Protein AF-A0A7S0BUP6-F1 (afdb_monomer_lite)

Sequence (137 aa):
GSIFFALQTIVDKPEHMFEILGGVFPKMAGFFISFLITKTLAGLPIVLINMKPFLKMLLIRMKMNEEDGYKKTKAAFDAEMFPFGRVYANLILVLVICFTYACISPLLLPFGYLYFWGALLVYKRQALYMYIPIYES

Organism: NCBI:txid420281

Structure (mmCIF, N/CA/C/O backbone):
data_AF-A0A7S0BUP6-F1
#
_entry.id   AF-A0A7S0BUP6-F1
#
loop_
_atom_site.group_PDB
_atom_site.id
_atom_site.type_symbol
_atom_site.label_atom_id
_atom_site.label_alt_id
_atom_site.label_comp_id
_atom_site.label_asym_id
_atom_site.label_entity_id
_atom_site.label_seq_id
_atom_site.pdbx_PDB_ins_code
_atom_site.Cartn_x
_atom_site.Cartn_y
_atom_site.Cartn_z
_atom_site.occupancy
_atom_site.B_iso_or_equiv
_atom_site.auth_seq_id
_atom_site.auth_comp_id
_atom_site.auth_asym_id
_atom_site.auth_atom_id
_atom_site.pdbx_PDB_model_num
ATOM 1 N N . GLY A 1 1 ? 1.209 -7.047 19.028 1.00 53.44 1 GLY A N 1
ATOM 2 C CA . GLY A 1 1 ? 1.130 -6.062 20.122 1.00 53.44 1 GLY A CA 1
ATOM 3 C C . GLY A 1 1 ? -0.225 -6.106 20.799 1.00 53.44 1 GLY A C 1
ATOM 4 O O . GLY A 1 1 ? -0.379 -6.840 21.758 1.00 53.44 1 GLY A O 1
ATOM 5 N N . SER A 1 2 ? -1.223 -5.389 20.279 1.00 61.34 2 SER A N 1
ATOM 6 C CA . SER A 1 2 ? -2.549 -5.253 20.910 1.00 61.34 2 SER A CA 1
ATOM 7 C C . SER A 1 2 ? -3.413 -6.520 20.907 1.00 61.34 2 SER A C 1
ATOM 9 O O . SER A 1 2 ? -4.103 -6.757 21.886 1.00 61.34 2 SER A O 1
ATOM 11 N N . ILE A 1 3 ? -3.361 -7.345 19.853 1.00 65.62 3 ILE A N 1
ATOM 12 C CA . ILE A 1 3 ? -4.171 -8.580 19.748 1.00 65.62 3 ILE A CA 1
ATOM 13 C C . ILE A 1 3 ? -3.756 -9.613 20.795 1.00 65.62 3 ILE A C 1
ATOM 15 O O . ILE A 1 3 ? -4.608 -10.250 21.394 1.00 65.62 3 ILE A O 1
ATOM 19 N N . PHE A 1 4 ? -2.450 -9.753 21.037 1.00 68.25 4 PHE A N 1
ATOM 20 C CA . PHE A 1 4 ? -1.928 -10.717 22.006 1.00 68.25 4 PHE A CA 1
ATOM 21 C C . PHE A 1 4 ? -2.307 -10.323 23.441 1.00 68.25 4 PHE A C 1
ATOM 23 O O . PHE A 1 4 ? -2.778 -11.155 24.205 1.00 68.25 4 PHE A O 1
ATOM 30 N N . PHE A 1 5 ? -2.216 -9.027 23.760 1.00 66.12 5 PHE A N 1
ATOM 31 C CA . PHE A 1 5 ? -2.710 -8.483 25.027 1.00 66.12 5 PHE A CA 1
ATOM 32 C C . PHE A 1 5 ? -4.233 -8.616 25.169 1.00 66.12 5 PHE A C 1
ATOM 34 O O . PHE A 1 5 ? -4.712 -8.990 26.235 1.00 66.12 5 PHE A O 1
ATOM 41 N N . ALA A 1 6 ? -5.000 -8.360 24.105 1.00 64.62 6 ALA A N 1
ATOM 42 C CA . ALA A 1 6 ? -6.451 -8.537 24.118 1.00 64.62 6 ALA A CA 1
ATOM 43 C C . ALA A 1 6 ? -6.841 -10.008 24.333 1.00 64.62 6 ALA A C 1
ATOM 45 O O . ALA A 1 6 ? -7.702 -10.280 25.158 1.00 64.62 6 ALA A O 1
ATOM 46 N N . LEU A 1 7 ? -6.169 -10.954 23.667 1.00 65.94 7 LEU A N 1
ATOM 47 C CA . LEU A 1 7 ? -6.387 -12.394 23.852 1.00 65.94 7 LEU A CA 1
ATOM 48 C C . LEU A 1 7 ? -6.110 -12.839 25.288 1.00 65.94 7 LEU A C 1
ATOM 50 O O . LEU A 1 7 ? -6.921 -13.558 25.858 1.00 65.94 7 LEU A O 1
ATOM 54 N N . GLN A 1 8 ? -5.012 -12.376 25.885 1.00 66.69 8 GLN A N 1
ATOM 55 C CA . GLN A 1 8 ? -4.676 -12.708 27.270 1.00 66.69 8 GLN A CA 1
ATOM 56 C C . GLN A 1 8 ? -5.718 -12.140 28.252 1.00 66.69 8 GLN A C 1
ATOM 58 O O . GLN A 1 8 ? -6.184 -12.844 29.137 1.00 66.69 8 GLN A O 1
ATOM 63 N N . THR A 1 9 ? -6.189 -10.911 28.014 1.00 61.41 9 THR A N 1
ATOM 64 C CA . THR A 1 9 ? -7.216 -10.261 28.852 1.00 61.41 9 THR A CA 1
ATOM 65 C C . THR A 1 9 ? -8.602 -10.913 28.710 1.00 61.41 9 THR A C 1
ATOM 67 O O . THR A 1 9 ? -9.357 -10.967 29.677 1.00 61.41 9 THR A O 1
ATOM 70 N N . ILE A 1 10 ? -8.945 -11.418 27.518 1.00 65.62 10 ILE A N 1
ATOM 71 C CA . ILE A 1 10 ? -10.217 -12.112 27.241 1.00 65.62 10 ILE A CA 1
ATOM 72 C C . ILE A 1 10 ? -10.240 -13.507 27.877 1.00 65.62 10 ILE A C 1
ATOM 74 O O . ILE A 1 10 ? -11.280 -13.924 28.382 1.00 65.62 10 ILE A O 1
ATOM 78 N N . VAL A 1 11 ? -9.104 -14.215 27.877 1.00 70.56 11 VAL A N 1
ATOM 79 C CA . VAL A 1 11 ? -8.964 -15.516 28.554 1.00 70.56 11 VAL A CA 1
ATOM 80 C C . VAL A 1 11 ? -9.109 -15.363 30.069 1.00 70.56 11 VAL A C 1
ATOM 82 O O . VAL A 1 11 ? -9.751 -16.199 30.698 1.00 70.56 11 VAL A O 1
ATOM 85 N N . ASP A 1 12 ? -8.584 -14.275 30.638 1.00 69.12 12 ASP A N 1
ATOM 86 C CA . ASP A 1 12 ? -8.657 -14.017 32.079 1.00 69.12 12 ASP A CA 1
ATOM 87 C C . ASP A 1 12 ? -10.027 -13.471 32.543 1.00 69.12 12 ASP A C 1
ATOM 89 O O . ASP A 1 12 ? -10.392 -13.661 33.704 1.00 69.12 12 ASP A O 1
ATOM 93 N N . LYS A 1 13 ? -10.806 -12.797 31.676 1.00 63.94 13 LYS A N 1
ATOM 94 C CA . LYS A 1 13 ? -12.148 -12.259 31.998 1.00 63.94 13 LYS A CA 1
ATOM 95 C C . LYS A 1 13 ? -13.120 -12.326 30.800 1.00 63.94 13 LYS A C 1
ATOM 97 O O . LYS A 1 13 ? -13.175 -11.380 30.009 1.00 63.94 13 LYS A O 1
ATOM 102 N N . PRO A 1 14 ? -13.957 -13.377 30.688 1.00 66.31 14 PRO A N 1
ATOM 103 C CA . PRO A 1 14 ? -14.864 -13.563 29.548 1.00 66.31 14 PRO A CA 1
ATOM 104 C C . PRO A 1 14 ? -16.090 -12.628 29.551 1.00 66.31 14 PRO A C 1
ATOM 106 O O . PRO A 1 14 ? -16.716 -12.431 28.512 1.00 66.31 14 PRO A O 1
ATOM 109 N N . GLU A 1 15 ? -16.428 -12.019 30.691 1.00 64.31 15 GLU A N 1
ATOM 110 C CA . GLU A 1 15 ? -17.658 -11.226 30.875 1.00 64.31 15 GLU A CA 1
ATOM 111 C C . GLU A 1 15 ? -17.654 -9.898 30.092 1.00 64.31 15 GLU A C 1
ATOM 113 O O . GLU A 1 15 ? -18.701 -9.428 29.655 1.00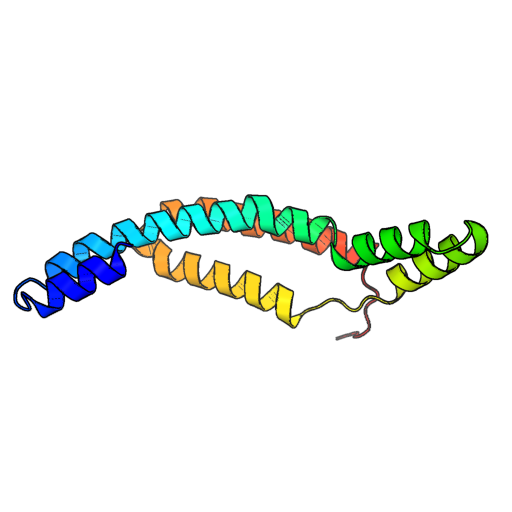 64.31 15 GLU A O 1
ATOM 118 N N . HIS A 1 16 ? -16.469 -9.336 29.823 1.00 66.19 16 HIS A N 1
ATOM 119 C CA . HIS A 1 16 ? -16.291 -8.072 29.091 1.00 66.19 16 HIS A CA 1
ATOM 120 C C . HIS A 1 16 ? -15.769 -8.267 27.659 1.00 66.19 16 HIS A C 1
ATOM 122 O O . HIS A 1 16 ? -15.254 -7.332 27.039 1.00 66.19 16 HIS A O 1
ATOM 128 N N . MET A 1 17 ? -15.890 -9.475 27.098 1.00 65.00 17 MET A N 1
ATOM 129 C CA . MET A 1 17 ? -15.319 -9.804 25.786 1.00 65.00 17 MET A CA 1
ATOM 130 C C . MET A 1 17 ? -15.819 -8.868 24.672 1.00 65.00 17 MET A C 1
ATOM 132 O O . MET A 1 17 ? -15.025 -8.426 23.842 1.00 65.00 17 MET A O 1
ATOM 136 N N . PHE A 1 18 ? -17.107 -8.509 24.680 1.00 68.50 18 PHE A N 1
ATOM 137 C CA . PHE A 1 18 ? -17.695 -7.610 23.681 1.00 68.50 18 PHE A CA 1
ATOM 138 C C . PHE A 1 18 ? -17.216 -6.153 23.814 1.00 68.50 18 PHE A C 1
ATOM 140 O O . PHE A 1 18 ? -16.964 -5.513 22.794 1.00 68.50 18 PHE A O 1
ATOM 147 N N . GLU A 1 19 ? -17.014 -5.642 25.034 1.00 70.25 19 GLU A N 1
ATOM 148 C CA . GLU A 1 19 ? -16.459 -4.295 25.263 1.00 70.25 19 GLU A CA 1
ATOM 149 C C . GLU A 1 19 ? -14.985 -4.213 24.852 1.00 70.25 19 GLU A C 1
ATOM 151 O O . GLU A 1 19 ? -14.566 -3.259 24.190 1.00 70.25 19 GLU A O 1
ATOM 156 N N . ILE A 1 20 ? -14.201 -5.243 25.181 1.00 70.94 20 ILE A N 1
ATOM 157 C CA . ILE A 1 20 ? -12.783 -5.314 24.815 1.00 70.94 20 ILE A CA 1
ATOM 158 C C . ILE A 1 20 ? -12.636 -5.424 23.292 1.00 70.94 20 ILE A C 1
ATOM 160 O O . ILE A 1 20 ? -11.840 -4.689 22.707 1.00 70.94 20 ILE A O 1
ATOM 164 N N . LEU A 1 21 ? -13.426 -6.273 22.619 1.00 65.38 21 LEU A N 1
ATOM 165 C CA . LEU A 1 21 ? -13.443 -6.337 21.152 1.00 65.38 21 LEU A CA 1
ATOM 166 C C . LEU A 1 21 ? -13.843 -4.989 20.541 1.00 65.38 21 LEU A C 1
ATOM 168 O O . LEU A 1 21 ? -13.147 -4.501 19.646 1.00 65.38 21 LEU A O 1
ATOM 172 N N . GLY A 1 22 ? -14.898 -4.358 21.067 1.00 67.75 22 GLY A N 1
ATOM 173 C CA . GLY A 1 22 ? -15.364 -3.032 20.658 1.00 67.75 22 GLY A CA 1
ATOM 174 C C . GLY A 1 22 ? -14.270 -1.962 20.709 1.00 67.75 22 GLY A C 1
ATOM 175 O O . GLY A 1 22 ? -14.140 -1.178 19.772 1.00 67.75 22 GLY A O 1
ATOM 176 N N . GLY A 1 23 ? -13.419 -1.973 21.739 1.00 71.75 23 GLY A N 1
ATOM 177 C CA . GLY A 1 23 ? -12.282 -1.050 21.866 1.00 71.75 23 GLY A CA 1
ATOM 178 C C . GLY A 1 23 ? -11.089 -1.364 20.950 1.00 71.75 23 GLY A C 1
ATOM 179 O O . GLY A 1 23 ? -10.297 -0.475 20.624 1.00 71.75 23 GLY A O 1
ATOM 180 N N . VAL A 1 24 ? -10.944 -2.611 20.494 1.00 71.62 24 VAL A N 1
A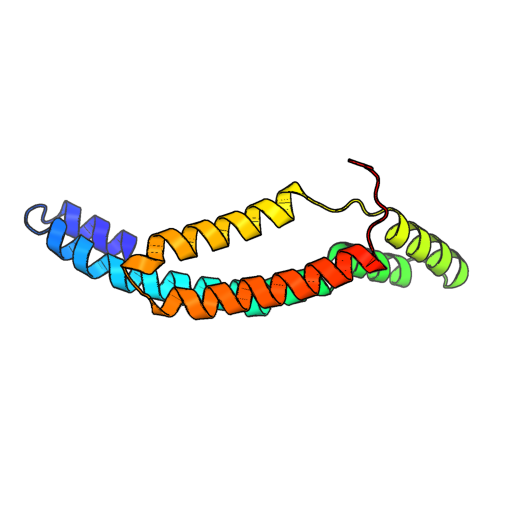TOM 181 C CA . VAL A 1 24 ? -9.832 -3.038 19.626 1.00 71.62 24 VAL A CA 1
ATOM 182 C C . VAL A 1 24 ? -10.110 -2.735 18.149 1.00 71.62 24 VAL A C 1
ATOM 184 O O . VAL A 1 24 ? -9.170 -2.400 17.422 1.00 71.62 24 VAL A O 1
ATOM 187 N N . PHE A 1 25 ? -11.368 -2.774 17.698 1.00 70.56 25 PHE A N 1
ATOM 188 C CA . PHE A 1 25 ? -11.734 -2.488 16.300 1.00 70.56 25 PHE A CA 1
ATOM 189 C C . PHE A 1 25 ? -11.272 -1.105 15.790 1.00 70.56 25 PHE A C 1
ATOM 191 O O . PHE A 1 25 ? -10.642 -1.058 14.727 1.00 70.56 25 PHE A O 1
ATOM 198 N N . PRO A 1 26 ? -11.468 0.012 16.522 1.00 70.88 26 PRO A N 1
ATOM 199 C CA . PRO A 1 26 ? -10.962 1.326 16.114 1.00 70.88 26 PRO A CA 1
ATOM 200 C C . PRO A 1 26 ? -9.432 1.364 16.034 1.00 70.88 26 PRO A C 1
ATOM 202 O O . PRO A 1 26 ? -8.854 1.970 15.131 1.00 70.88 26 PRO A O 1
ATOM 205 N N . LYS A 1 27 ? -8.755 0.663 16.954 1.00 73.62 27 LYS A N 1
ATOM 206 C CA . LYS A 1 27 ? -7.289 0.581 16.997 1.00 73.62 27 LYS A CA 1
ATOM 207 C C . LYS A 1 27 ? -6.730 -0.185 15.792 1.00 73.62 27 LYS A C 1
ATOM 209 O O . LYS A 1 27 ? -5.666 0.167 15.286 1.00 73.62 27 LYS A O 1
ATOM 214 N N . MET A 1 28 ? -7.460 -1.189 15.299 1.00 73.56 28 MET A N 1
ATOM 215 C CA . MET A 1 28 ? -7.133 -1.893 14.053 1.00 73.56 28 MET A CA 1
ATOM 216 C C . MET A 1 28 ? -7.341 -1.017 12.821 1.00 73.56 28 MET A C 1
ATOM 218 O O . MET A 1 28 ? -6.495 -1.030 11.931 1.00 73.56 28 MET A O 1
ATOM 222 N N . ALA A 1 29 ? -8.409 -0.217 12.776 1.00 75.38 29 ALA A N 1
ATOM 223 C CA . ALA A 1 29 ? -8.651 0.700 11.661 1.00 75.38 29 ALA A CA 1
ATOM 224 C C . ALA A 1 29 ? -7.477 1.677 11.461 1.00 75.38 29 ALA A C 1
ATOM 226 O O . ALA A 1 29 ? -7.007 1.849 10.338 1.00 75.38 29 ALA A O 1
ATOM 227 N N . GLY A 1 30 ? -6.926 2.232 12.549 1.00 80.44 30 GLY A N 1
ATOM 228 C CA . GLY A 1 30 ? -5.721 3.071 12.496 1.00 80.44 30 GLY A CA 1
ATOM 229 C C . GLY A 1 30 ? -4.505 2.357 11.892 1.00 80.44 30 GLY A C 1
ATOM 230 O O . GLY A 1 30 ? -3.815 2.917 11.041 1.00 80.44 30 GLY A O 1
ATOM 231 N N . PHE A 1 31 ? -4.279 1.091 12.259 1.00 82.19 31 PHE A N 1
ATOM 232 C CA . PHE A 1 31 ? -3.221 0.271 11.661 1.00 82.19 31 PHE A CA 1
ATOM 233 C C . PHE A 1 31 ? -3.439 0.050 10.158 1.00 82.19 31 PHE A C 1
ATOM 235 O O . PHE A 1 31 ? -2.496 0.192 9.379 1.00 82.19 31 PHE A O 1
ATOM 242 N N . PHE A 1 32 ? -4.670 -0.251 9.734 1.00 80.56 32 PHE A N 1
ATOM 243 C CA . PHE A 1 32 ? -4.993 -0.421 8.315 1.00 80.56 32 PHE A CA 1
ATOM 244 C C . PHE A 1 32 ? -4.794 0.865 7.513 1.00 80.56 32 PHE A C 1
ATOM 246 O O . PHE A 1 32 ? -4.312 0.788 6.385 1.00 80.56 32 PHE A O 1
ATOM 253 N N . ILE A 1 33 ? -5.081 2.035 8.090 1.00 80.94 33 ILE A N 1
ATOM 254 C CA . ILE A 1 33 ? -4.799 3.332 7.458 1.00 80.94 33 ILE A CA 1
ATOM 255 C C . ILE A 1 33 ? -3.293 3.503 7.246 1.00 80.94 33 ILE A C 1
ATOM 257 O O . ILE A 1 33 ? -2.866 3.778 6.126 1.00 80.94 33 ILE A O 1
ATOM 261 N N . SER A 1 34 ? -2.469 3.293 8.278 1.00 83.75 34 SER A N 1
ATOM 262 C CA . SER A 1 34 ? -1.008 3.384 8.139 1.00 83.75 34 SER A CA 1
ATOM 263 C C . SER A 1 34 ? -0.468 2.372 7.130 1.00 83.75 34 SER A C 1
ATOM 265 O O . SER A 1 34 ? 0.343 2.731 6.281 1.00 83.75 34 SER A O 1
ATOM 267 N N . PHE A 1 35 ? -0.962 1.133 7.160 1.00 84.06 35 PHE A N 1
ATOM 268 C CA . PHE A 1 35 ? -0.606 0.105 6.184 1.00 84.06 35 PHE A CA 1
ATOM 269 C C . PHE A 1 35 ? -0.976 0.515 4.755 1.00 84.06 35 PHE A C 1
ATOM 271 O O . PHE A 1 35 ? -0.170 0.344 3.839 1.00 84.06 35 PHE A O 1
ATOM 278 N N . LEU A 1 36 ? -2.167 1.086 4.558 1.00 83.06 36 LEU A N 1
ATOM 279 C CA . LEU A 1 36 ? -2.632 1.564 3.261 1.00 83.06 36 LEU A CA 1
ATOM 280 C C . LEU A 1 36 ? -1.778 2.735 2.773 1.00 83.06 36 LEU A C 1
ATOM 282 O O . LEU A 1 36 ? -1.329 2.710 1.634 1.00 83.06 36 LEU A O 1
ATOM 286 N N . ILE A 1 37 ? -1.451 3.699 3.636 1.00 81.44 37 ILE A N 1
ATOM 287 C CA . ILE A 1 37 ? -0.530 4.799 3.313 1.00 81.44 37 ILE A CA 1
ATOM 288 C C . ILE A 1 37 ? 0.844 4.253 2.919 1.00 81.44 37 ILE A C 1
ATOM 290 O O . ILE A 1 37 ? 1.384 4.664 1.898 1.00 81.44 37 ILE A O 1
ATOM 294 N N . THR A 1 38 ? 1.402 3.293 3.659 1.00 85.00 38 THR A N 1
ATOM 295 C CA . THR A 1 38 ? 2.683 2.663 3.303 1.00 85.00 38 THR A CA 1
ATOM 296 C C . THR A 1 38 ? 2.595 1.918 1.971 1.00 85.00 38 THR A C 1
ATO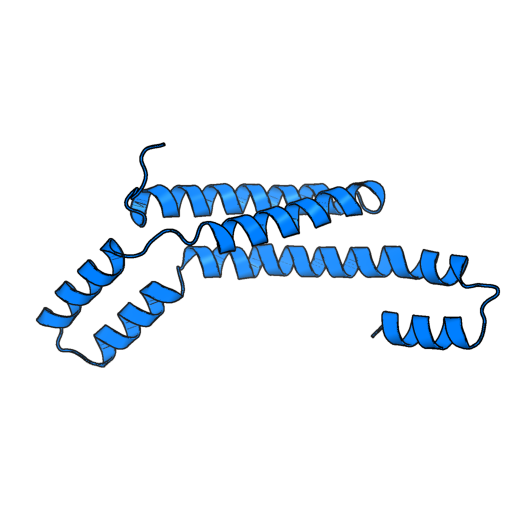M 298 O O . THR A 1 38 ? 3.500 2.021 1.146 1.00 85.00 38 THR A O 1
ATOM 301 N N . LYS A 1 39 ? 1.504 1.194 1.707 1.00 81.25 39 LYS A N 1
ATOM 302 C CA . LYS A 1 39 ? 1.278 0.519 0.420 1.00 81.25 39 LYS A CA 1
ATOM 303 C C . LYS A 1 39 ? 1.141 1.510 -0.735 1.00 81.25 39 LYS A C 1
ATOM 305 O O . LYS A 1 39 ? 1.684 1.245 -1.805 1.00 81.25 39 LYS A O 1
ATOM 310 N N . THR A 1 40 ? 0.486 2.644 -0.521 1.00 78.88 40 THR A N 1
ATOM 311 C CA . THR A 1 40 ? 0.360 3.717 -1.512 1.00 78.88 40 THR A CA 1
ATOM 312 C C . THR A 1 40 ? 1.698 4.406 -1.751 1.00 78.88 40 THR A C 1
ATOM 314 O O . THR A 1 40 ? 2.135 4.519 -2.888 1.00 78.88 40 THR A O 1
ATOM 317 N N . LEU A 1 41 ? 2.389 4.825 -0.693 1.00 7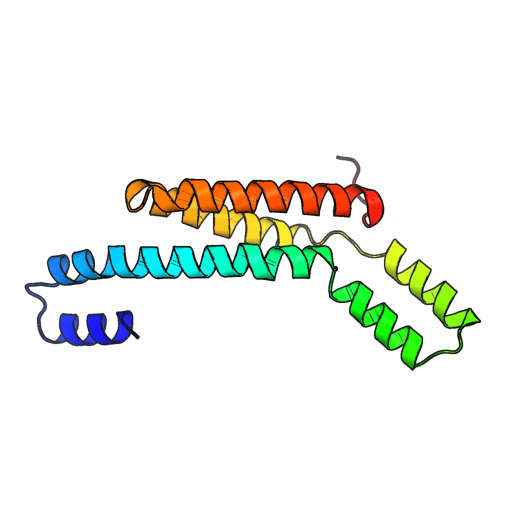6.12 41 LEU A N 1
ATOM 318 C CA . LEU A 1 41 ? 3.604 5.625 -0.803 1.00 76.12 41 LEU A CA 1
ATOM 319 C C . LEU A 1 41 ? 4.829 4.797 -1.202 1.00 76.12 41 LEU A C 1
ATOM 321 O O . LEU A 1 41 ? 5.659 5.295 -1.942 1.00 76.12 41 LEU A O 1
ATOM 325 N N . ALA A 1 42 ? 4.965 3.557 -0.727 1.00 76.00 42 ALA A N 1
ATOM 326 C CA . ALA A 1 42 ? 6.114 2.701 -1.035 1.00 76.00 42 ALA A CA 1
ATOM 327 C C . ALA A 1 42 ? 5.788 1.652 -2.107 1.00 76.00 42 ALA A C 1
ATOM 329 O O . ALA A 1 42 ? 6.592 1.403 -3.001 1.00 76.00 42 ALA A O 1
ATOM 330 N N . GLY A 1 43 ? 4.599 1.047 -2.061 1.00 73.56 43 GLY A N 1
ATOM 331 C CA . GLY A 1 43 ? 4.222 -0.029 -2.983 1.00 73.56 43 GLY A CA 1
ATOM 332 C C . GLY A 1 43 ? 4.030 0.439 -4.426 1.00 73.56 43 GLY A C 1
ATOM 333 O O . GLY A 1 43 ? 4.554 -0.202 -5.336 1.00 73.56 43 GLY A O 1
ATOM 334 N N . LEU A 1 44 ? 3.336 1.561 -4.650 1.00 70.75 44 LEU A N 1
ATOM 335 C CA . LEU A 1 44 ? 3.131 2.109 -5.999 1.00 70.75 44 LEU A CA 1
ATOM 336 C C . LEU A 1 44 ? 4.437 2.516 -6.701 1.00 70.75 44 LEU A C 1
ATOM 338 O O . LEU A 1 44 ? 4.616 2.087 -7.841 1.00 70.75 44 LEU A O 1
ATOM 342 N N . PRO A 1 45 ? 5.372 3.275 -6.091 1.00 67.12 45 PRO A N 1
ATOM 343 C CA . PRO A 1 45 ? 6.608 3.641 -6.783 1.00 67.12 45 PRO A CA 1
ATOM 344 C C . PRO A 1 45 ? 7.547 2.454 -7.002 1.00 67.12 45 PRO A C 1
ATOM 346 O O . PRO A 1 45 ? 8.205 2.395 -8.036 1.00 67.12 45 PRO A O 1
ATOM 349 N N . ILE A 1 46 ? 7.581 1.471 -6.095 1.00 66.38 46 ILE A N 1
ATOM 350 C CA . ILE A 1 46 ? 8.359 0.235 -6.304 1.00 66.38 46 ILE A CA 1
ATOM 351 C C . ILE A 1 46 ? 7.827 -0.546 -7.511 1.00 66.38 46 ILE A C 1
ATOM 353 O O . ILE A 1 46 ? 8.606 -1.100 -8.292 1.00 66.38 46 ILE A O 1
ATOM 357 N N . VAL A 1 47 ? 6.503 -0.580 -7.683 1.00 65.81 47 VAL A N 1
ATOM 358 C CA . VAL A 1 47 ? 5.874 -1.170 -8.868 1.00 65.81 47 VAL A CA 1
ATOM 359 C C . VAL A 1 47 ? 6.163 -0.316 -10.104 1.00 65.81 47 VAL A C 1
ATOM 361 O O . VAL A 1 47 ? 6.541 -0.882 -11.122 1.00 65.81 47 VAL A O 1
ATOM 364 N N . LEU A 1 48 ? 6.087 1.017 -10.019 1.00 65.19 48 LEU A N 1
ATOM 365 C CA . LEU A 1 48 ? 6.383 1.936 -11.128 1.00 65.19 48 LEU A CA 1
ATOM 366 C C . LEU A 1 48 ? 7.811 1.772 -11.668 1.00 65.19 48 LEU A C 1
ATOM 368 O O . LEU A 1 48 ? 7.993 1.719 -12.880 1.00 65.19 48 LEU A O 1
ATOM 372 N N . ILE A 1 49 ? 8.807 1.651 -10.785 1.00 61.59 49 ILE A N 1
ATOM 373 C CA . ILE A 1 49 ? 10.214 1.433 -11.163 1.00 61.59 49 ILE A CA 1
ATOM 374 C C . ILE A 1 49 ? 10.406 0.061 -11.825 1.00 61.59 49 ILE A C 1
ATOM 376 O O . ILE A 1 49 ? 11.408 -0.153 -12.503 1.00 61.59 49 ILE A O 1
ATOM 380 N N . ASN A 1 50 ? 9.450 -0.862 -11.663 1.00 65.88 50 ASN A N 1
ATOM 381 C CA . ASN A 1 50 ? 9.575 -2.257 -12.057 1.00 65.88 50 ASN A CA 1
ATOM 382 C C . A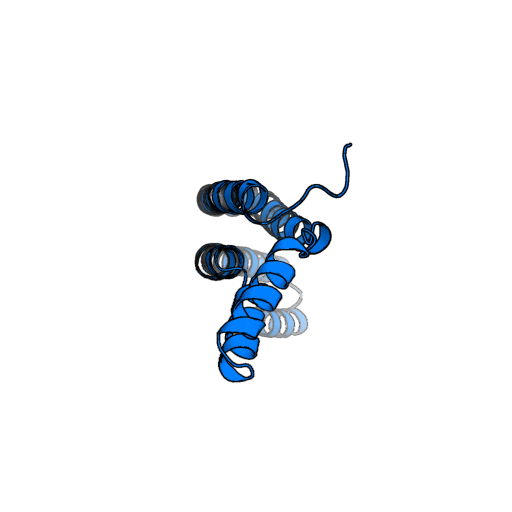SN A 1 50 ? 10.920 -2.819 -11.573 1.00 65.88 50 ASN A C 1
ATOM 384 O O . ASN A 1 50 ? 11.885 -2.991 -12.317 1.00 65.88 50 ASN A O 1
ATOM 388 N N . MET A 1 51 ? 10.983 -3.112 -10.272 1.00 63.38 51 MET A N 1
ATOM 389 C CA . MET A 1 51 ? 12.213 -3.542 -9.595 1.00 63.38 51 MET A CA 1
ATOM 390 C C . MET A 1 51 ? 12.912 -4.735 -10.275 1.00 63.38 51 MET A C 1
ATOM 392 O O . MET A 1 51 ? 14.132 -4.837 -10.227 1.00 63.38 51 MET A O 1
ATOM 396 N N . LYS A 1 52 ? 12.165 -5.626 -10.941 1.00 62.00 52 LYS A N 1
ATOM 397 C CA . LYS A 1 52 ? 12.713 -6.811 -11.620 1.00 62.00 52 LYS A CA 1
ATOM 398 C C . LYS A 1 52 ? 13.567 -6.473 -12.857 1.00 62.00 52 LYS A C 1
ATOM 400 O O . LYS A 1 52 ? 14.731 -6.880 -12.866 1.00 62.00 52 LYS A O 1
ATOM 405 N N . PRO A 1 53 ? 13.065 -5.756 -13.882 1.00 66.19 53 PRO A N 1
ATOM 406 C CA . PRO A 1 53 ? 13.872 -5.402 -15.046 1.00 66.19 53 PRO A CA 1
ATOM 407 C C . PRO A 1 53 ? 14.956 -4.378 -14.703 1.00 66.19 53 PRO A C 1
ATOM 409 O O . PRO A 1 53 ? 16.059 -4.482 -15.233 1.00 66.19 53 PRO A O 1
ATOM 412 N N . PHE A 1 54 ? 14.717 -3.474 -13.743 1.00 66.62 54 PHE A N 1
ATOM 413 C CA . PHE A 1 54 ? 15.761 -2.572 -13.246 1.00 66.62 54 PHE A CA 1
ATOM 414 C C . PHE A 1 54 ? 16.941 -3.344 -12.631 1.00 66.62 54 PHE A C 1
ATOM 416 O O . PHE A 1 54 ? 18.097 -3.083 -12.961 1.00 66.62 54 PHE A O 1
ATOM 423 N N . LEU A 1 55 ? 16.666 -4.353 -11.796 1.00 68.69 55 LEU A N 1
ATOM 424 C CA . LEU A 1 55 ? 17.706 -5.183 -11.184 1.00 68.69 55 LEU A CA 1
ATOM 425 C C . LEU A 1 55 ? 18.436 -6.058 -12.218 1.00 68.69 55 LEU A C 1
ATOM 427 O O . LEU A 1 55 ? 19.658 -6.188 -12.150 1.00 68.69 55 LEU A O 1
ATOM 431 N N . LYS A 1 56 ? 17.714 -6.622 -13.199 1.00 68.62 56 LYS A N 1
ATOM 432 C CA . LYS A 1 56 ? 18.319 -7.361 -14.324 1.00 68.62 56 LYS A CA 1
ATOM 433 C C . LYS A 1 56 ? 19.236 -6.458 -15.151 1.00 68.62 56 LYS A C 1
ATOM 435 O O . LYS A 1 56 ? 20.354 -6.867 -15.450 1.00 68.62 56 LYS A O 1
ATOM 440 N N . MET A 1 57 ? 18.808 -5.234 -15.468 1.00 68.56 57 MET A N 1
ATOM 441 C CA . MET A 1 57 ? 19.637 -4.253 -16.174 1.00 68.56 57 MET A CA 1
ATOM 442 C C . MET A 1 57 ? 20.918 -3.950 -15.397 1.00 68.56 57 MET A C 1
ATOM 444 O O . MET A 1 57 ? 22.001 -3.968 -15.976 1.00 68.56 57 MET A O 1
ATOM 448 N N . LEU A 1 58 ? 20.809 -3.709 -14.090 1.00 73.75 58 LEU A N 1
ATOM 449 C CA . LEU A 1 58 ? 21.956 -3.385 -13.242 1.00 73.75 58 LEU A CA 1
ATOM 450 C C . LEU A 1 58 ? 22.949 -4.559 -13.178 1.00 73.75 58 LEU A C 1
ATOM 452 O O . LEU A 1 58 ? 24.148 -4.359 -13.351 1.00 73.75 58 LEU A O 1
ATOM 456 N N . LEU A 1 59 ? 22.458 -5.796 -13.042 1.00 72.06 59 LEU A N 1
ATOM 457 C CA . LEU A 1 59 ? 23.292 -7.004 -13.082 1.00 72.06 59 LEU A CA 1
ATOM 458 C C . LEU A 1 59 ? 23.974 -7.228 -14.437 1.00 72.06 59 LEU A C 1
ATOM 460 O O . LEU A 1 59 ? 25.149 -7.586 -14.464 1.00 72.06 59 LEU A O 1
ATOM 464 N N . ILE A 1 60 ? 23.270 -7.021 -15.553 1.00 70.44 60 ILE A N 1
ATOM 465 C CA . ILE A 1 60 ? 23.844 -7.175 -16.901 1.00 70.44 60 ILE A CA 1
ATOM 466 C C . ILE A 1 60 ? 24.928 -6.116 -17.134 1.00 70.44 60 ILE A C 1
ATOM 468 O O . ILE A 1 60 ? 26.009 -6.451 -17.613 1.00 70.44 60 ILE A O 1
ATOM 472 N N . ARG A 1 61 ? 24.678 -4.866 -16.726 1.00 67.56 61 ARG A N 1
ATOM 473 C CA . ARG A 1 61 ? 25.614 -3.743 -16.885 1.00 67.56 61 ARG A CA 1
ATOM 474 C C . ARG A 1 61 ? 26.870 -3.876 -16.020 1.00 67.56 61 ARG A C 1
ATOM 476 O O . ARG A 1 61 ? 27.923 -3.407 -16.423 1.00 67.56 61 ARG A O 1
ATOM 483 N N . MET A 1 62 ? 26.781 -4.536 -14.863 1.00 70.69 62 MET A N 1
ATOM 484 C CA . MET A 1 62 ? 27.954 -4.847 -14.033 1.00 70.69 62 MET A CA 1
ATOM 485 C C . MET A 1 62 ? 28.790 -6.021 -14.562 1.00 70.69 62 MET A C 1
ATOM 487 O O . MET A 1 62 ? 29.951 -6.146 -14.184 1.00 70.69 62 MET A O 1
ATOM 491 N N . LYS A 1 63 ? 28.212 -6.918 -15.376 1.00 66.25 63 LYS A N 1
ATOM 492 C CA . LYS A 1 63 ? 28.823 -8.218 -15.710 1.00 66.25 63 LYS A CA 1
ATOM 493 C C . LYS A 1 63 ? 29.212 -8.384 -17.188 1.00 66.25 63 LYS A C 1
ATOM 495 O O . LYS A 1 63 ? 29.902 -9.350 -17.500 1.00 66.25 63 LYS A O 1
ATOM 500 N N . MET A 1 64 ? 28.775 -7.505 -18.096 1.00 61.22 64 MET A N 1
ATOM 501 C CA . MET A 1 64 ? 29.062 -7.587 -19.541 1.00 61.22 64 MET A CA 1
ATOM 502 C C . MET A 1 64 ? 29.545 -6.248 -20.124 1.00 61.22 64 MET A C 1
ATOM 504 O O . MET A 1 64 ? 29.121 -5.188 -19.672 1.00 61.22 64 MET A O 1
ATOM 508 N N . ASN A 1 65 ? 30.388 -6.319 -21.164 1.00 63.00 65 ASN A N 1
ATOM 509 C CA . ASN A 1 65 ? 30.822 -5.169 -21.972 1.00 63.00 65 ASN A CA 1
ATOM 510 C C . ASN A 1 65 ? 29.633 -4.470 -22.660 1.00 63.00 65 ASN A C 1
ATOM 512 O O . ASN A 1 65 ? 28.623 -5.106 -22.976 1.00 63.00 65 ASN A O 1
ATOM 516 N N . GLU A 1 66 ? 29.771 -3.160 -22.900 1.00 61.19 66 GLU A N 1
ATOM 517 C CA . GLU A 1 66 ? 28.671 -2.254 -23.275 1.00 61.19 66 GLU A CA 1
ATOM 518 C C . GLU A 1 66 ? 27.875 -2.689 -24.520 1.00 61.19 66 GLU A C 1
ATOM 520 O O . GLU A 1 66 ? 26.650 -2.545 -24.533 1.00 61.19 66 GLU A O 1
ATOM 525 N N . GLU A 1 67 ? 28.520 -3.283 -25.529 1.00 60.31 67 GLU A N 1
ATOM 526 C CA . GLU A 1 67 ? 27.861 -3.638 -26.797 1.00 60.31 67 GLU A CA 1
ATOM 527 C C . GLU A 1 67 ? 26.910 -4.847 -26.695 1.00 60.31 67 GLU A C 1
ATOM 529 O O . GLU A 1 67 ? 25.782 -4.801 -27.199 1.00 60.31 67 GLU A O 1
ATOM 534 N N . ASP A 1 68 ? 27.313 -5.915 -25.997 1.00 60.47 68 ASP A N 1
ATOM 535 C CA . ASP A 1 68 ? 26.465 -7.101 -25.782 1.00 60.47 68 ASP A CA 1
ATOM 536 C C . ASP A 1 68 ? 25.460 -6.894 -24.644 1.00 60.47 68 ASP A C 1
ATOM 538 O O . ASP A 1 68 ? 24.346 -7.437 -24.669 1.00 60.47 68 ASP A O 1
ATOM 542 N N . GLY A 1 69 ? 25.833 -6.074 -23.656 1.00 60.03 69 GLY A N 1
ATOM 543 C CA . GLY A 1 69 ? 24.954 -5.662 -22.569 1.00 60.03 69 GLY A CA 1
ATOM 544 C C . GLY A 1 69 ? 23.716 -4.944 -23.101 1.00 60.03 69 GLY A C 1
ATOM 545 O O . GLY A 1 69 ? 22.597 -5.315 -22.743 1.00 60.03 69 GLY A O 1
ATOM 546 N N . TYR A 1 70 ? 23.875 -3.986 -24.020 1.00 60.66 70 TYR A N 1
ATOM 547 C CA . TYR A 1 70 ? 22.755 -3.211 -24.567 1.00 60.66 70 TYR A CA 1
ATOM 548 C C . TYR A 1 70 ? 21.714 -4.087 -25.288 1.00 60.66 70 TYR A C 1
ATOM 550 O O . TYR A 1 70 ? 20.515 -3.979 -25.016 1.00 60.66 70 TYR A O 1
ATOM 558 N N . LYS A 1 71 ? 22.160 -5.024 -26.140 1.00 61.06 71 LYS A N 1
ATOM 559 C CA . LYS A 1 71 ? 21.268 -5.940 -26.880 1.00 61.06 71 LYS A CA 1
ATOM 560 C C . LYS A 1 71 ? 20.476 -6.861 -25.949 1.00 61.06 71 LYS A C 1
ATOM 562 O O . LYS A 1 71 ? 19.269 -7.023 -26.127 1.00 61.06 71 LYS A O 1
ATOM 567 N N . LYS A 1 72 ? 21.128 -7.429 -24.926 1.00 61.00 72 LYS A N 1
ATOM 568 C CA . LYS A 1 72 ? 20.465 -8.313 -23.950 1.00 61.00 72 LYS A CA 1
ATOM 569 C C . LYS A 1 72 ? 19.545 -7.559 -23.000 1.00 61.00 72 LYS A C 1
ATOM 571 O O . LYS A 1 72 ? 18.509 -8.096 -22.623 1.00 61.00 72 LYS A O 1
ATOM 576 N N . THR A 1 73 ? 19.884 -6.321 -22.643 1.00 60.72 73 THR A N 1
ATOM 577 C CA . THR A 1 73 ? 18.990 -5.485 -21.835 1.00 60.72 73 THR A CA 1
ATOM 578 C C . THR A 1 73 ? 17.707 -5.183 -22.601 1.00 60.72 73 THR A C 1
ATOM 580 O O . THR A 1 73 ? 16.625 -5.372 -22.058 1.00 60.72 73 THR A O 1
ATOM 583 N N . LYS A 1 74 ? 17.814 -4.792 -23.879 1.00 61.41 74 LYS A N 1
ATOM 584 C CA . LYS A 1 74 ? 16.654 -4.498 -24.731 1.00 61.41 74 LYS A CA 1
ATOM 585 C C . LYS A 1 74 ? 15.730 -5.715 -24.879 1.00 61.41 74 LYS A C 1
ATOM 587 O O . LYS A 1 74 ? 14.543 -5.611 -24.602 1.00 61.41 74 LYS A O 1
ATOM 592 N N . ALA A 1 75 ? 16.297 -6.893 -25.149 1.00 61.38 75 ALA A N 1
ATOM 593 C CA . ALA A 1 75 ? 15.539 -8.146 -25.204 1.00 61.38 75 ALA A CA 1
ATOM 594 C C . ALA A 1 75 ? 14.896 -8.543 -23.856 1.00 61.38 75 ALA A C 1
ATOM 596 O O . ALA A 1 75 ? 13.824 -9.143 -23.832 1.00 61.38 75 ALA A O 1
ATOM 597 N N . ALA A 1 76 ? 15.531 -8.214 -22.725 1.00 59.72 76 ALA A N 1
ATOM 598 C CA . ALA A 1 76 ? 14.982 -8.486 -21.397 1.00 59.72 76 ALA A CA 1
ATOM 599 C C . ALA A 1 76 ? 13.809 -7.562 -21.022 1.00 59.72 76 ALA A C 1
ATOM 601 O O . ALA A 1 76 ? 12.968 -7.974 -20.223 1.00 59.72 76 ALA A O 1
ATOM 602 N N . PHE A 1 77 ? 13.759 -6.345 -21.576 1.00 59.91 77 PHE A N 1
ATOM 603 C CA . PHE A 1 77 ? 12.628 -5.425 -21.427 1.00 59.91 77 PHE A CA 1
ATOM 604 C C . PHE A 1 77 ? 11.445 -5.813 -22.325 1.00 59.91 77 PHE A C 1
ATOM 606 O O . PHE A 1 77 ? 10.310 -5.729 -21.872 1.00 59.91 77 PHE A O 1
ATOM 613 N N . ASP A 1 78 ? 11.706 -6.294 -23.544 1.00 57.59 78 ASP A N 1
ATOM 614 C CA . ASP A 1 78 ? 10.653 -6.648 -24.510 1.00 57.59 78 ASP A CA 1
ATOM 615 C C . ASP A 1 78 ? 9.897 -7.946 -24.151 1.00 57.59 78 ASP A C 1
ATOM 617 O O . ASP A 1 78 ? 8.767 -8.146 -24.581 1.00 57.59 78 ASP A O 1
ATOM 621 N N . ALA A 1 79 ? 10.485 -8.843 -23.353 1.00 56.28 79 ALA A N 1
ATOM 622 C CA . ALA A 1 79 ? 9.923 -10.177 -23.105 1.00 56.28 79 ALA A CA 1
ATOM 623 C C . ALA A 1 79 ? 9.135 -10.327 -21.788 1.00 56.28 79 ALA A C 1
ATOM 625 O O . ALA A 1 79 ? 8.741 -11.445 -21.438 1.00 56.28 79 ALA A O 1
ATOM 626 N N . GLU A 1 80 ? 8.941 -9.266 -20.997 1.00 62.28 80 GLU A N 1
ATOM 627 C CA . GLU A 1 80 ? 8.368 -9.438 -19.659 1.00 62.28 80 GLU A CA 1
ATOM 628 C C . GLU A 1 80 ? 6.834 -9.410 -19.672 1.00 62.28 80 GLU A C 1
ATOM 630 O O . GLU A 1 80 ? 6.179 -8.387 -19.828 1.00 62.28 80 GLU A O 1
ATOM 635 N N . MET A 1 81 ? 6.256 -10.590 -19.468 1.00 63.22 81 MET A N 1
ATOM 636 C CA . MET A 1 81 ? 4.823 -10.825 -19.332 1.00 63.22 81 MET A CA 1
ATOM 637 C C . MET A 1 81 ? 4.219 -10.038 -18.158 1.00 63.22 81 MET A C 1
ATOM 639 O O . MET A 1 81 ? 4.769 -10.047 -17.050 1.00 63.22 81 MET A O 1
ATOM 643 N N . PHE A 1 82 ? 3.059 -9.398 -18.369 1.00 68.06 82 PHE A N 1
ATOM 644 C CA . PHE A 1 82 ? 2.352 -8.696 -17.291 1.00 68.06 82 PHE A CA 1
ATOM 645 C C . PHE A 1 82 ? 1.949 -9.690 -16.197 1.00 68.06 82 PHE A C 1
ATOM 647 O O . PHE A 1 82 ? 1.222 -10.647 -16.475 1.00 68.06 82 PHE A O 1
ATOM 654 N N . PRO A 1 83 ? 2.382 -9.505 -14.936 1.00 72.31 83 PRO A N 1
ATOM 655 C CA . PRO A 1 83 ? 2.020 -10.407 -13.853 1.00 72.31 83 PRO A CA 1
ATOM 656 C C . PRO A 1 83 ? 0.594 -10.110 -13.359 1.00 72.31 83 PRO A C 1
ATOM 658 O O . PRO A 1 83 ? 0.413 -9.625 -12.236 1.00 72.31 83 PRO A O 1
ATOM 661 N N . PHE A 1 84 ? -0.412 -10.438 -14.181 1.00 70.31 84 PHE A N 1
ATOM 662 C CA . PHE A 1 84 ? -1.839 -10.218 -13.911 1.00 70.31 84 PHE A CA 1
ATOM 663 C C . PHE A 1 84 ? -2.225 -10.681 -12.498 1.00 70.31 84 PHE A C 1
ATOM 665 O O . PHE A 1 84 ? -2.711 -9.887 -11.697 1.00 70.31 84 PHE A O 1
ATOM 672 N N . GLY A 1 85 ? -1.903 -11.923 -12.122 1.00 77.69 85 GLY A N 1
ATOM 673 C CA . GLY A 1 85 ? -2.314 -12.478 -10.825 1.00 77.69 85 GLY A CA 1
ATOM 674 C C . GLY A 1 85 ? -1.825 -11.684 -9.606 1.00 77.69 85 GLY A C 1
ATOM 675 O O . GLY A 1 85 ? -2.581 -11.455 -8.666 1.00 77.69 85 GLY A O 1
ATOM 676 N N . ARG A 1 86 ? -0.576 -11.199 -9.615 1.00 77.06 86 ARG A N 1
ATOM 677 C CA . ARG A 1 86 ? -0.011 -10.467 -8.465 1.00 77.06 86 ARG A CA 1
ATOM 678 C C . ARG A 1 86 ? -0.556 -9.044 -8.374 1.00 77.06 86 ARG A C 1
ATOM 680 O O . ARG A 1 86 ? -0.794 -8.552 -7.271 1.00 77.06 86 ARG A O 1
ATOM 687 N N . VAL A 1 87 ? -0.711 -8.385 -9.518 1.00 78.69 87 VAL A N 1
ATOM 688 C CA . VAL A 1 87 ? -1.244 -7.022 -9.601 1.00 78.69 87 VAL A CA 1
ATOM 689 C C . VAL A 1 87 ? -2.697 -6.995 -9.134 1.00 78.69 87 VAL A C 1
ATOM 691 O O . VAL A 1 87 ? -3.026 -6.258 -8.204 1.00 78.69 87 VAL A O 1
ATOM 694 N N . TYR A 1 88 ? -3.535 -7.865 -9.699 1.00 81.62 88 TYR A N 1
ATOM 695 C CA . TYR A 1 88 ? -4.950 -7.944 -9.346 1.00 81.62 88 TYR A CA 1
ATOM 696 C C . TYR A 1 88 ? -5.160 -8.350 -7.886 1.00 81.62 88 TYR A C 1
ATOM 698 O O . TYR A 1 88 ? -5.970 -7.727 -7.205 1.00 81.62 88 TYR A O 1
ATOM 706 N N . ALA A 1 89 ? -4.393 -9.310 -7.358 1.00 84.12 89 ALA A N 1
ATOM 707 C CA . ALA A 1 89 ? -4.510 -9.707 -5.953 1.00 84.12 89 ALA A CA 1
ATOM 708 C C . ALA A 1 89 ? -4.254 -8.543 -4.979 1.00 84.12 89 ALA A C 1
ATOM 710 O O . ALA A 1 89 ? -4.973 -8.400 -3.993 1.00 84.12 89 ALA A O 1
ATOM 711 N N . ASN A 1 90 ? -3.266 -7.680 -5.253 1.00 83.44 90 ASN A N 1
ATOM 712 C CA . ASN A 1 90 ? -3.011 -6.511 -4.402 1.00 83.44 90 ASN A CA 1
ATOM 713 C C . ASN A 1 90 ? -4.132 -5.467 -4.510 1.00 83.44 90 ASN A C 1
ATOM 715 O O . ASN A 1 90 ? -4.555 -4.936 -3.485 1.00 83.44 90 ASN A O 1
ATOM 719 N N . LEU A 1 91 ? -4.628 -5.200 -5.723 1.00 85.06 91 LEU A N 1
ATOM 720 C CA . LEU A 1 91 ? -5.744 -4.276 -5.947 1.00 85.06 91 LEU A CA 1
ATOM 721 C C . LEU A 1 91 ? -7.013 -4.736 -5.221 1.00 85.06 91 LEU A C 1
ATOM 723 O O . LEU A 1 91 ? -7.635 -3.947 -4.512 1.00 85.06 91 LEU A O 1
ATOM 727 N N . ILE A 1 92 ? -7.362 -6.018 -5.350 1.00 87.38 92 ILE A N 1
ATOM 728 C CA . ILE A 1 92 ? -8.532 -6.617 -4.698 1.00 87.38 92 ILE A CA 1
ATOM 729 C C . ILE A 1 92 ? -8.369 -6.600 -3.177 1.00 87.38 92 ILE A C 1
ATOM 731 O O . ILE A 1 92 ? -9.318 -6.274 -2.473 1.00 87.38 92 ILE A O 1
ATOM 735 N N . LEU A 1 93 ? -7.173 -6.878 -2.650 1.00 86.88 93 LEU A N 1
ATOM 736 C CA . LEU A 1 93 ? -6.913 -6.810 -1.210 1.00 86.88 93 LEU A CA 1
ATOM 737 C C . LEU A 1 93 ? -7.186 -5.404 -0.662 1.00 86.88 93 LEU A C 1
ATOM 739 O O . LEU A 1 93 ? -7.881 -5.259 0.342 1.00 86.88 93 LEU A O 1
ATOM 743 N N . VAL A 1 94 ? -6.680 -4.364 -1.331 1.00 85.06 94 VAL A N 1
ATOM 744 C CA . VAL A 1 94 ? -6.926 -2.975 -0.915 1.00 85.06 94 VAL A CA 1
ATOM 745 C C . VAL A 1 94 ? -8.404 -2.608 -1.054 1.00 85.06 94 VAL A C 1
ATOM 747 O O . VAL A 1 94 ? -8.948 -1.955 -0.163 1.00 85.06 94 VAL A O 1
ATOM 750 N N . LEU A 1 95 ? -9.072 -3.079 -2.112 1.00 87.56 95 LEU A N 1
ATOM 751 C CA . LEU A 1 95 ? -10.510 -2.899 -2.313 1.00 87.56 95 LEU A CA 1
ATOM 752 C C . LEU A 1 95 ? -11.312 -3.488 -1.147 1.00 87.56 95 LEU A C 1
ATOM 754 O O . LEU A 1 95 ? -12.129 -2.791 -0.551 1.00 87.56 95 LEU A O 1
ATOM 758 N N . VAL A 1 96 ? -11.040 -4.741 -0.777 1.00 88.88 96 VAL A N 1
ATOM 759 C CA . VAL A 1 96 ? -11.731 -5.441 0.315 1.00 88.88 96 VAL A CA 1
ATOM 760 C C . VAL A 1 96 ? -11.523 -4.722 1.646 1.00 88.88 96 VAL A C 1
ATOM 762 O O . VAL A 1 96 ? -12.489 -4.532 2.383 1.00 88.88 96 VAL A O 1
ATOM 765 N N . ILE A 1 97 ? -10.305 -4.259 1.947 1.00 86.00 97 ILE A N 1
ATOM 766 C CA . ILE A 1 97 ? -10.041 -3.484 3.171 1.00 86.00 97 ILE A CA 1
ATOM 767 C C . ILE A 1 97 ? -10.844 -2.178 3.165 1.00 86.00 97 ILE A C 1
ATOM 769 O O . ILE A 1 97 ? -11.486 -1.864 4.166 1.00 86.00 97 ILE A O 1
ATOM 773 N N . CYS A 1 98 ? -10.855 -1.446 2.046 1.00 86.38 98 CYS A N 1
ATOM 774 C CA . CYS A 1 98 ? -11.614 -0.199 1.932 1.00 86.38 98 CYS A CA 1
ATOM 775 C C . CYS A 1 98 ? -13.112 -0.427 2.149 1.00 86.38 98 CYS A C 1
ATOM 777 O O . CYS A 1 98 ? -13.712 0.287 2.943 1.00 86.38 98 CYS A O 1
ATOM 779 N N . PHE A 1 99 ? -13.707 -1.436 1.506 1.00 85.44 99 PHE A N 1
ATOM 780 C CA . PHE A 1 99 ? -15.134 -1.737 1.658 1.00 85.44 99 PHE A CA 1
ATOM 781 C C . PHE A 1 99 ? -15.491 -2.225 3.065 1.00 85.44 99 PHE A C 1
ATOM 783 O O . PHE A 1 99 ? -16.482 -1.774 3.631 1.00 85.44 99 PHE A O 1
ATOM 790 N N . THR A 1 100 ? -14.675 -3.099 3.659 1.00 85.75 100 THR A N 1
ATOM 791 C CA . THR A 1 100 ? -14.952 -3.667 4.991 1.00 85.75 100 THR A CA 1
ATOM 792 C C . THR A 1 100 ? -14.873 -2.602 6.085 1.00 85.75 100 THR A C 1
ATOM 794 O O . THR A 1 100 ? -15.682 -2.592 7.011 1.00 85.75 100 THR A O 1
ATOM 797 N N . TYR A 1 101 ? -13.918 -1.675 5.976 1.00 81.19 101 TYR A N 1
ATOM 798 C CA . TYR A 1 101 ? -13.716 -0.623 6.971 1.00 81.19 101 TYR A CA 1
ATOM 799 C C . TYR A 1 101 ? -14.416 0.700 6.644 1.00 81.19 101 TYR A C 1
ATOM 801 O O . TYR A 1 101 ? -14.426 1.579 7.505 1.00 81.19 101 TYR A O 1
ATOM 809 N N . ALA A 1 102 ? -15.055 0.843 5.475 1.00 82.31 102 ALA A N 1
ATOM 810 C CA . ALA A 1 102 ? -15.806 2.048 5.105 1.00 82.31 102 ALA A CA 1
ATOM 811 C C . ALA A 1 102 ? -16.895 2.399 6.132 1.00 82.31 102 ALA A C 1
ATOM 813 O O . ALA A 1 102 ? -17.068 3.571 6.461 1.00 82.31 102 ALA A O 1
ATOM 814 N N . CYS A 1 103 ? -17.582 1.390 6.680 1.00 79.88 103 CYS A N 1
ATOM 815 C CA . CYS A 1 103 ? -18.633 1.584 7.682 1.00 79.88 103 CYS A CA 1
ATOM 816 C C . CYS A 1 103 ? -18.097 2.007 9.060 1.00 79.88 103 CYS A C 1
ATOM 818 O O . CYS A 1 103 ? -18.803 2.668 9.812 1.00 79.88 103 CYS A O 1
ATOM 820 N N . ILE A 1 104 ? -16.865 1.617 9.405 1.00 79.75 104 ILE A N 1
ATOM 821 C CA . ILE A 1 104 ? -16.268 1.858 10.731 1.00 79.75 104 ILE A CA 1
ATOM 822 C C . ILE A 1 104 ? -15.464 3.162 10.733 1.00 79.75 104 ILE A C 1
ATOM 824 O O . ILE A 1 104 ? -15.454 3.898 11.716 1.00 79.75 104 ILE A O 1
ATOM 828 N N . SER A 1 105 ? -14.764 3.452 9.636 1.00 79.19 105 SER A N 1
ATOM 829 C CA . SER A 1 105 ? -13.929 4.638 9.491 1.00 79.19 105 SER A CA 1
ATOM 830 C C . SER A 1 105 ? -14.069 5.203 8.074 1.00 79.19 105 SER A C 1
ATOM 832 O O . SER A 1 105 ? -13.372 4.757 7.158 1.00 79.19 105 SER A O 1
ATOM 834 N N . PRO A 1 106 ? -14.922 6.224 7.863 1.00 81.31 106 PRO A N 1
ATOM 835 C CA . PRO A 1 106 ? -15.118 6.817 6.538 1.00 81.31 106 PRO A CA 1
ATOM 836 C C . PRO A 1 106 ? -13.854 7.519 6.018 1.00 81.31 106 PRO A C 1
ATOM 838 O O . PRO A 1 106 ? -13.722 7.751 4.821 1.00 81.31 106 PRO A O 1
ATOM 841 N N . LEU A 1 107 ? -12.885 7.804 6.895 1.00 81.69 107 LEU A N 1
ATOM 842 C CA . LEU A 1 107 ? -11.566 8.330 6.535 1.00 81.69 107 LEU A CA 1
ATOM 843 C C . LEU A 1 107 ? -10.777 7.393 5.612 1.00 81.69 107 LEU A C 1
ATOM 845 O O . LEU A 1 107 ? -9.919 7.867 4.877 1.00 81.69 107 LEU A O 1
ATOM 849 N N . LEU A 1 108 ? -11.064 6.089 5.596 1.00 83.69 108 LEU A N 1
ATOM 850 C CA . LEU A 1 108 ? -10.354 5.124 4.751 1.00 83.69 108 LEU A CA 1
ATOM 851 C C . LEU A 1 108 ? -10.706 5.264 3.259 1.00 83.69 108 LEU A C 1
ATOM 853 O O . LEU A 1 108 ? -9.870 4.970 2.406 1.00 83.69 108 LEU A O 1
ATOM 857 N N . LEU A 1 109 ? -11.900 5.776 2.938 1.00 83.88 109 LEU A N 1
ATOM 858 C CA . LEU A 1 109 ? -12.371 6.001 1.565 1.00 83.88 109 LEU A CA 1
ATOM 859 C C . LEU A 1 109 ? -11.503 6.980 0.759 1.00 83.88 109 LEU A C 1
ATOM 861 O O . LEU A 1 109 ? -11.052 6.589 -0.318 1.00 83.88 109 LEU A O 1
ATOM 865 N N . PRO A 1 110 ? -11.224 8.217 1.219 1.00 85.94 110 PRO A N 1
ATOM 866 C CA . PRO A 1 110 ? -10.399 9.152 0.454 1.00 85.94 110 PRO A CA 1
ATOM 867 C C . PRO A 1 110 ? -8.961 8.648 0.264 1.00 85.94 110 PRO A C 1
ATOM 869 O O . PRO A 1 110 ? -8.391 8.824 -0.813 1.00 85.94 110 PRO A O 1
ATOM 872 N N . PHE A 1 111 ? -8.383 7.959 1.257 1.00 83.06 111 PHE A N 1
ATOM 873 C CA . PHE A 1 111 ? -7.060 7.341 1.105 1.00 83.06 111 PHE A CA 1
ATOM 874 C C . PHE A 1 111 ? -7.078 6.163 0.124 1.00 83.06 111 PHE A C 1
ATOM 876 O O . PHE A 1 111 ? -6.172 6.036 -0.701 1.00 83.06 111 PHE A O 1
ATOM 883 N N . GLY A 1 112 ? -8.117 5.326 0.171 1.00 85.19 112 GLY A N 1
ATOM 884 C CA . GLY A 1 112 ? -8.330 4.249 -0.795 1.00 85.19 112 GLY A CA 1
ATOM 885 C C . GLY A 1 112 ? -8.506 4.780 -2.217 1.00 85.19 112 GLY A C 1
ATOM 886 O O . GLY A 1 112 ? -7.884 4.274 -3.148 1.00 85.19 112 GLY A O 1
ATOM 887 N N . TYR A 1 113 ? -9.279 5.853 -2.390 1.00 85.81 113 TYR A N 1
ATOM 888 C CA . TYR A 1 113 ? -9.446 6.524 -3.678 1.00 85.81 113 TYR A CA 1
ATOM 889 C C . TYR A 1 113 ? -8.110 7.034 -4.231 1.00 85.81 113 TYR A C 1
ATOM 891 O O . TYR A 1 113 ? -7.791 6.780 -5.392 1.00 85.81 113 TYR A O 1
ATOM 899 N N . LEU A 1 114 ? -7.290 7.679 -3.394 1.00 85.81 114 LEU A N 1
ATOM 900 C CA . LEU A 1 114 ? -5.957 8.140 -3.788 1.00 85.81 114 LEU A CA 1
ATOM 901 C C . LEU A 1 114 ? -5.060 6.977 -4.244 1.00 85.81 114 LEU A C 1
ATOM 903 O O . LEU A 1 114 ? -4.337 7.109 -5.233 1.00 85.81 114 LEU A O 1
ATOM 907 N N . TYR A 1 115 ? -5.143 5.826 -3.567 1.00 85.44 115 TYR A N 1
ATOM 908 C CA . TYR A 1 115 ? -4.438 4.611 -3.976 1.00 85.44 115 TYR A CA 1
ATOM 909 C C . TYR A 1 115 ? -4.880 4.127 -5.358 1.00 85.44 115 TYR A C 1
ATOM 911 O O . TYR A 1 115 ? -4.030 3.905 -6.219 1.00 85.44 115 TYR A O 1
ATOM 919 N N . PHE A 1 116 ? -6.189 3.995 -5.597 1.00 84.69 116 PHE A N 1
ATOM 920 C CA . PHE A 1 116 ? -6.707 3.552 -6.895 1.00 84.69 116 PHE A CA 1
ATOM 921 C C . PHE A 1 116 ? -6.378 4.533 -8.016 1.00 84.69 116 PHE A C 1
ATOM 923 O O . PHE A 1 116 ? -6.027 4.108 -9.116 1.00 84.69 116 PHE A O 1
ATOM 930 N N . TRP A 1 117 ? -6.432 5.834 -7.737 1.00 86.75 117 TRP A N 1
ATOM 931 C CA . TRP A 1 117 ? -6.072 6.867 -8.701 1.00 86.75 117 TRP A CA 1
ATOM 932 C C . TRP A 1 117 ? -4.595 6.773 -9.109 1.00 86.75 117 TRP A C 1
ATOM 934 O O . TRP A 1 117 ? -4.277 6.739 -10.300 1.00 86.75 117 TRP A O 1
ATOM 944 N N . GLY A 1 118 ? -3.692 6.633 -8.132 1.00 82.69 118 GLY A N 1
ATOM 945 C CA . GLY A 1 118 ? -2.269 6.407 -8.392 1.00 82.69 118 GLY A CA 1
ATOM 946 C C . GLY A 1 118 ? -2.012 5.088 -9.124 1.00 82.69 118 GLY A C 1
ATOM 947 O O . GLY A 1 118 ? -1.265 5.055 -10.102 1.00 82.69 118 GLY A O 1
ATOM 948 N N . ALA A 1 119 ? -2.678 4.012 -8.705 1.00 82.94 119 ALA A N 1
ATOM 949 C CA . ALA A 1 119 ? -2.590 2.701 -9.338 1.00 82.94 119 ALA A CA 1
ATOM 950 C C . ALA A 1 119 ? -2.995 2.749 -10.815 1.00 82.94 119 ALA A C 1
ATOM 952 O O . ALA A 1 119 ? -2.268 2.236 -11.662 1.00 82.94 119 ALA A O 1
ATOM 953 N N . LEU A 1 120 ? -4.099 3.420 -11.147 1.00 83.00 120 LEU A N 1
ATOM 954 C CA . LEU A 1 120 ? -4.573 3.566 -12.524 1.00 83.00 120 LEU A CA 1
ATOM 955 C C . LEU A 1 120 ? -3.532 4.273 -13.400 1.00 83.00 120 LEU A C 1
ATOM 957 O O . LEU A 1 120 ? -3.254 3.821 -14.511 1.00 83.00 120 LEU A O 1
ATOM 961 N N . LEU A 1 121 ? -2.904 5.337 -12.893 1.00 81.75 121 LEU A N 1
ATOM 962 C CA . LEU A 1 121 ? -1.857 6.059 -13.618 1.00 81.75 121 LEU A CA 1
ATOM 963 C C . LEU A 1 121 ? -0.630 5.172 -13.870 1.00 81.75 121 LEU A C 1
ATOM 965 O O . LEU A 1 121 ? -0.134 5.119 -14.998 1.00 81.75 121 LEU A O 1
ATOM 969 N N . VAL A 1 122 ? -0.169 4.444 -12.848 1.00 80.31 122 VAL A N 1
ATOM 970 C CA . VAL A 1 122 ? 0.973 3.520 -12.952 1.00 80.31 122 VAL A CA 1
ATOM 971 C C . VAL A 1 122 ? 0.674 2.399 -13.947 1.00 80.31 122 VAL A C 1
ATOM 973 O O . VAL A 1 122 ? 1.462 2.187 -14.867 1.00 80.31 122 VAL A O 1
ATOM 976 N N . TYR A 1 123 ? -0.471 1.723 -13.817 1.00 76.06 123 TYR A N 1
ATOM 977 C CA . TYR A 1 123 ? -0.840 0.610 -14.695 1.00 76.06 123 TYR A CA 1
ATOM 978 C C . TYR A 1 123 ? -1.062 1.054 -16.135 1.00 76.06 123 TYR A C 1
ATOM 980 O O . TYR A 1 123 ? -0.631 0.360 -17.052 1.00 76.06 123 TYR A O 1
ATOM 988 N N . LYS A 1 124 ? -1.633 2.243 -16.357 1.00 79.12 124 LYS A N 1
ATOM 989 C CA . LYS A 1 124 ? -1.766 2.814 -17.702 1.00 79.12 124 LYS A CA 1
ATOM 990 C C . LYS A 1 124 ? -0.404 3.050 -18.356 1.00 79.12 124 LYS A C 1
ATOM 992 O O . LYS A 1 124 ? -0.228 2.738 -19.529 1.00 79.12 124 LYS A O 1
ATOM 997 N N . ARG A 1 125 ? 0.572 3.590 -17.616 1.00 74.25 125 ARG A N 1
ATOM 998 C CA . ARG A 1 125 ? 1.941 3.786 -18.130 1.00 74.25 125 ARG A CA 1
ATOM 999 C C . ARG A 1 125 ? 2.623 2.452 -18.405 1.00 74.25 125 ARG A C 1
ATOM 1001 O O . ARG A 1 125 ? 3.202 2.265 -19.465 1.00 74.25 125 ARG A O 1
ATOM 1008 N N . GLN A 1 126 ? 2.512 1.521 -17.474 1.00 72.81 126 GLN A N 1
ATOM 1009 C CA . GLN A 1 126 ? 3.067 0.184 -17.605 1.00 72.81 126 GLN A CA 1
ATOM 1010 C C . GLN A 1 126 ? 2.532 -0.550 -18.838 1.00 72.81 126 GLN A C 1
ATOM 1012 O O . GLN A 1 126 ? 3.329 -1.031 -19.641 1.00 72.81 126 GLN A O 1
ATOM 1017 N N . ALA A 1 127 ? 1.212 -0.562 -19.032 1.00 70.62 127 ALA A N 1
ATOM 1018 C CA . ALA A 1 127 ? 0.559 -1.202 -20.171 1.00 70.62 127 ALA A CA 1
ATOM 1019 C C . ALA A 1 127 ? 1.011 -0.635 -21.527 1.00 70.62 127 ALA A C 1
ATOM 1021 O O . ALA A 1 127 ? 1.138 -1.391 -22.478 1.00 70.62 127 ALA A O 1
ATOM 1022 N N . LEU A 1 128 ? 1.282 0.673 -21.616 1.00 68.06 128 LEU A N 1
ATOM 1023 C CA . LEU A 1 128 ? 1.666 1.327 -22.873 1.00 68.06 128 LEU A CA 1
ATOM 1024 C C . LEU A 1 128 ? 3.139 1.139 -23.257 1.00 68.06 128 LEU A C 1
ATOM 1026 O O . LEU A 1 128 ? 3.450 1.128 -24.443 1.00 68.06 128 LEU A O 1
ATOM 1030 N N . TYR A 1 129 ? 4.046 1.068 -22.279 1.00 64.69 129 TYR A N 1
ATOM 1031 C CA . TYR A 1 129 ? 5.491 1.132 -22.545 1.00 64.69 129 TYR A CA 1
ATOM 1032 C C . TYR A 1 129 ? 6.242 -0.177 -22.312 1.00 64.69 129 TYR A C 1
ATOM 1034 O O . TYR A 1 129 ? 7.362 -0.300 -22.796 1.00 64.69 129 TYR A O 1
ATOM 1042 N N . MET A 1 130 ? 5.685 -1.117 -21.543 1.00 61.31 130 MET A N 1
ATOM 1043 C CA . MET A 1 130 ? 6.429 -2.309 -21.119 1.00 61.31 130 MET A CA 1
ATOM 1044 C C . MET A 1 130 ? 5.777 -3.630 -21.527 1.00 61.31 130 MET A C 1
ATOM 1046 O O . MET A 1 130 ? 6.478 -4.631 -21.613 1.00 61.31 130 MET A O 1
ATOM 1050 N N . TYR A 1 131 ? 4.468 -3.667 -21.779 1.00 65.62 131 TYR A N 1
ATOM 1051 C CA . TYR A 1 131 ? 3.771 -4.933 -21.999 1.00 65.62 131 TYR A CA 1
ATOM 1052 C C . TYR A 1 131 ? 3.354 -5.110 -23.452 1.00 65.62 131 TYR A C 1
ATOM 1054 O O . TYR A 1 131 ? 2.629 -4.293 -24.010 1.00 65.62 131 TYR A O 1
ATOM 1062 N N . ILE A 1 132 ? 3.786 -6.223 -24.037 1.00 63.44 132 ILE A N 1
ATOM 1063 C CA . ILE A 1 132 ? 3.284 -6.706 -25.320 1.00 63.44 132 ILE A CA 1
ATOM 1064 C C . ILE A 1 132 ? 2.033 -7.546 -25.019 1.00 63.44 132 ILE A C 1
ATOM 1066 O O . ILE A 1 132 ? 2.113 -8.463 -24.193 1.00 63.44 132 ILE A O 1
ATOM 1070 N N . PRO A 1 133 ? 0.867 -7.249 -25.620 1.00 59.28 133 PRO A N 1
ATOM 1071 C CA . PRO A 1 133 ? -0.319 -8.073 -25.439 1.00 59.28 133 PRO A CA 1
ATOM 1072 C C . PRO A 1 133 ? -0.059 -9.461 -26.034 1.00 59.28 133 PRO A C 1
ATOM 1074 O O . PRO A 1 133 ? 0.161 -9.609 -27.229 1.00 59.28 133 PRO A O 1
ATOM 1077 N N . ILE A 1 134 ? -0.055 -10.483 -25.178 1.00 59.50 134 ILE A N 1
ATOM 1078 C CA . ILE A 1 134 ? 0.072 -11.897 -25.582 1.00 59.50 134 ILE A CA 1
ATOM 1079 C C . ILE A 1 134 ? -1.319 -12.502 -25.851 1.00 59.50 134 ILE A C 1
ATOM 1081 O O . ILE A 1 134 ? -1.442 -13.597 -26.392 1.00 59.50 134 ILE A O 1
ATOM 1085 N N . TYR A 1 135 ? -2.373 -11.781 -25.459 1.00 58.88 135 TYR A N 1
ATOM 1086 C CA . TYR A 1 135 ? -3.765 -12.196 -25.548 1.00 58.88 135 TYR A CA 1
ATOM 1087 C C . TYR A 1 135 ? -4.579 -11.050 -26.146 1.00 58.88 135 TYR A C 1
ATOM 1089 O O . TYR A 1 135 ? -4.644 -9.969 -25.559 1.00 58.88 135 TYR A O 1
ATOM 1097 N N . GLU A 1 136 ? -5.191 -11.298 -27.298 1.00 53.66 136 GLU A N 1
ATOM 1098 C CA . GLU A 1 136 ? -6.311 -10.517 -27.814 1.00 53.66 136 GLU A CA 1
ATOM 1099 C C . GLU A 1 136 ? -7.581 -11.202 -27.294 1.00 53.66 136 GLU A C 1
ATOM 1101 O O . GLU A 1 136 ? -7.922 -12.306 -27.718 1.00 53.66 136 GLU A O 1
ATOM 1106 N N . SER A 1 137 ? -8.239 -10.624 -26.296 1.00 54.47 137 SER A N 1
ATOM 1107 C CA . SER A 1 137 ? -9.575 -11.051 -25.862 1.00 54.47 137 SER A CA 1
ATOM 1108 C C . SER A 1 137 ? -10.480 -9.847 -25.760 1.00 54.47 137 SER A C 1
ATOM 1110 O O . SER A 1 137 ? -9.975 -8.783 -25.334 1.00 54.47 137 SER A O 1
#

InterPro domains:
  IPR003864 CSC1/OSCA1-like, 7TM region [PF02714] (1-137)
  IPR045122 Calcium permeable stress-gated cation channel 1-like [PTHR13018] (1-137)
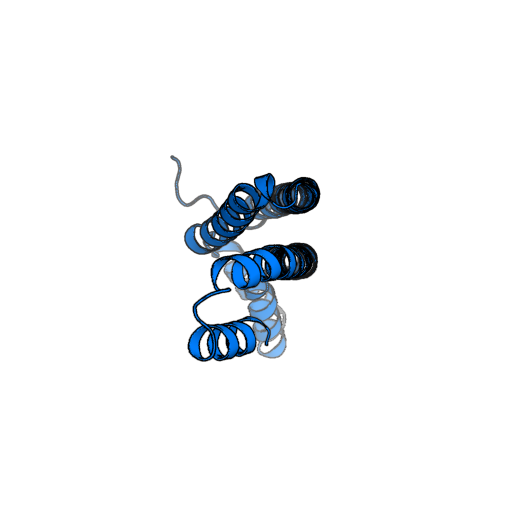
Radius of gyration: 21.78 Å; chains: 1; bounding box: 50×25×60 Å

Secondary structure (DSSP, 8-state):
-HHHHHHHHHHH-GGGHHHHHHHHHHHHHHHHHHHHHHIIIIIHHHHHTTHHHHHHHHHHHHHS-HHHHHHHHHHHHHT----HHHHHHHHHHHHHHHHHHHTT-TTHHHHHHHHHHHHHHHHHHHHHHT---S---

Foldseek 3Di:
DLVVVLVVVCVVPVPCNVVSVVVVVVVVLVVVLVVLVCCQVPVLVCVLVVVVLVVVLVVLVVPDDDPVSVVVSVVSQAPDADPVVVLVVVLVVLVVSCVVCCVVDVVSVVSSVSSVVSSVVSVVVCCPRRHDPPDDD

pLDDT: mean 72.17, std 9.43, range [53.44, 88.88]